Protein AF-A0A1H7J4U6-F1 (afdb_monomer_lite)

Organism: NCBI:txid1855283

Foldseek 3Di:
DDDDQDPQDFADDQVSQQVLVVQEPDPADFPTKDAAPVRFWIWTAGPVRWIKIWGDDRPHIDIFTADPVQWDADPQETWGAGDPVVGIDGRGPHHPVNVVCHPPPDPPPD

pLDDT: mean 90.63, std 14.62, range [39.09, 98.44]

Sequence (110 aa):
MLGFGRPNRLLRSPGEVIAAIAETPVAFAAIDALVSNDGRAGLAIDAAGQVLAVRLRGSRALACIVPWTALRQTVEGIVVEGDRRFGSVTLIGISALDVRRLGQPQPEEA

Secondary structure (DSSP, 8-state):
----PPP-----SHHHHHHHHHTSS----EEEEEE-TTSSEEEEEETT--EEEEEEETTEEEEEEE-GGGEEE-SSEEEEE--TTT-EEEEET--HHHHHTTTSPPP---

Structure (mmCIF, N/CA/C/O backbone):
data_AF-A0A1H7J4U6-F1
#
_entry.id   AF-A0A1H7J4U6-F1
#
loop_
_atom_site.group_PDB
_atom_site.id
_atom_site.type_symbol
_atom_site.label_atom_id
_atom_site.label_alt_id
_atom_site.label_comp_id
_atom_site.label_asym_id
_atom_site.label_entity_id
_atom_site.label_seq_id
_atom_site.pdbx_PDB_ins_code
_atom_site.Cartn_x
_atom_site.Cartn_y
_atom_site.Cartn_z
_atom_site.occupancy
_atom_site.B_iso_or_equiv
_atom_site.auth_seq_id
_atom_site.auth_comp_id
_atom_site.auth_asym_id
_atom_site.auth_atom_id
_atom_site.pdbx_PDB_model_num
ATOM 1 N N . MET A 1 1 ? 20.820 -1.368 -32.631 1.00 42.44 1 MET A N 1
ATOM 2 C CA . MET A 1 1 ? 21.319 -2.106 -31.450 1.00 42.44 1 MET A CA 1
ATOM 3 C C . MET A 1 1 ? 20.227 -2.094 -30.394 1.00 42.44 1 MET A C 1
ATOM 5 O O . MET A 1 1 ? 19.711 -1.023 -30.102 1.00 42.44 1 MET A O 1
ATOM 9 N N . LEU A 1 2 ? 19.819 -3.277 -29.927 1.00 47.31 2 LEU A N 1
ATOM 10 C CA . LEU A 1 2 ? 18.735 -3.494 -28.964 1.00 47.31 2 LEU A CA 1
ATOM 11 C C . LEU A 1 2 ? 18.991 -2.739 -27.650 1.00 47.31 2 LEU A C 1
ATOM 13 O O . LEU A 1 2 ? 20.031 -2.924 -27.023 1.00 47.31 2 LEU A O 1
ATOM 17 N N . GLY A 1 3 ? 18.024 -1.930 -27.216 1.00 44.19 3 GLY A N 1
ATOM 18 C CA . GLY A 1 3 ? 18.001 -1.403 -25.856 1.00 44.19 3 GLY A CA 1
ATOM 19 C C . GLY A 1 3 ? 17.687 -2.538 -24.889 1.00 44.19 3 GLY A C 1
ATOM 20 O O . GLY A 1 3 ? 16.580 -3.070 -24.911 1.00 44.19 3 GLY A O 1
ATOM 21 N N . PHE A 1 4 ? 18.658 -2.920 -24.061 1.00 52.81 4 PHE A N 1
ATOM 22 C CA . PHE A 1 4 ? 18.436 -3.821 -22.936 1.00 52.81 4 PHE A CA 1
ATOM 23 C C . PHE A 1 4 ? 17.310 -3.247 -22.073 1.00 52.81 4 PHE A C 1
ATOM 25 O O . PHE A 1 4 ? 17.420 -2.139 -21.542 1.00 52.81 4 PHE A O 1
ATOM 32 N N . GLY A 1 5 ? 16.194 -3.978 -22.008 1.00 51.28 5 GLY A N 1
ATOM 33 C CA . GLY A 1 5 ? 15.044 -3.618 -21.194 1.00 51.28 5 GLY A CA 1
ATOM 34 C C . GLY A 1 5 ? 15.514 -3.335 -19.775 1.00 51.28 5 GLY A C 1
ATOM 35 O O . GLY A 1 5 ? 16.191 -4.166 -19.170 1.00 51.28 5 GLY A O 1
ATOM 36 N N . ARG A 1 6 ? 15.198 -2.141 -19.263 1.00 59.88 6 ARG A N 1
ATOM 37 C CA . ARG A 1 6 ? 15.463 -1.804 -17.863 1.00 59.88 6 ARG A CA 1
ATOM 38 C C . ARG A 1 6 ? 14.891 -2.940 -17.010 1.00 59.88 6 ARG A C 1
ATOM 40 O O . ARG A 1 6 ? 13.729 -3.290 -17.246 1.00 59.88 6 ARG A O 1
ATOM 47 N N . PRO A 1 7 ? 15.659 -3.525 -16.073 1.00 60.19 7 PRO A N 1
ATOM 48 C CA . PRO A 1 7 ? 15.111 -4.535 -15.182 1.00 60.19 7 PRO A CA 1
ATOM 49 C C . PRO A 1 7 ? 13.850 -3.952 -14.554 1.00 60.19 7 PRO A C 1
ATOM 51 O O . PRO A 1 7 ? 13.849 -2.811 -14.083 1.00 60.19 7 PRO A O 1
ATOM 54 N N . ASN A 1 8 ? 12.749 -4.693 -14.662 1.00 76.69 8 ASN A N 1
ATOM 55 C CA . ASN A 1 8 ? 11.484 -4.250 -14.106 1.00 76.69 8 ASN A CA 1
ATOM 56 C C . ASN A 1 8 ? 11.711 -4.103 -12.597 1.00 76.69 8 ASN A C 1
ATOM 58 O O . ASN A 1 8 ? 12.082 -5.076 -11.939 1.00 76.69 8 ASN A O 1
ATOM 62 N N . ARG A 1 9 ? 11.601 -2.875 -12.082 1.00 91.50 9 ARG A N 1
ATOM 63 C CA . ARG A 1 9 ? 11.834 -2.587 -10.665 1.00 91.50 9 ARG A CA 1
ATOM 64 C C . ARG A 1 9 ? 10.848 -3.416 -9.844 1.00 91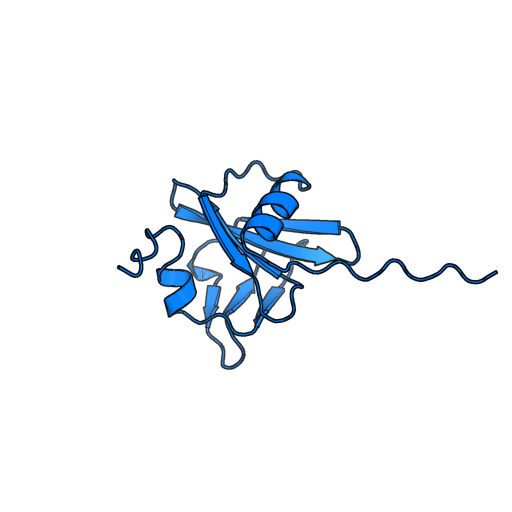.50 9 ARG A C 1
ATOM 66 O O . ARG A 1 9 ? 9.702 -3.583 -10.258 1.00 91.50 9 ARG A O 1
ATOM 73 N N . LEU A 1 10 ? 11.297 -3.919 -8.700 1.00 96.12 10 LEU A N 1
ATOM 74 C CA . LEU A 1 10 ? 10.472 -4.622 -7.722 1.00 96.12 10 LEU A CA 1
ATOM 75 C C . LEU A 1 10 ? 10.751 -4.044 -6.338 1.00 96.12 10 LEU A C 1
ATOM 77 O O . LEU A 1 10 ? 11.869 -3.612 -6.079 1.00 96.12 10 LEU A O 1
ATOM 81 N N . LEU A 1 11 ? 9.726 -4.049 -5.496 1.00 96.88 11 LEU A N 1
ATOM 82 C CA . LEU A 1 11 ? 9.776 -3.747 -4.073 1.00 96.88 11 LEU A CA 1
ATOM 83 C C . LEU A 1 11 ? 10.075 -5.052 -3.332 1.00 96.88 11 LEU A C 1
ATOM 85 O O . LEU A 1 11 ? 9.400 -6.059 -3.549 1.00 96.88 11 LEU A O 1
ATOM 89 N N . ARG A 1 12 ? 11.106 -5.058 -2.496 1.00 96.50 12 ARG A N 1
ATOM 90 C CA . ARG A 1 12 ? 11.591 -6.244 -1.774 1.00 96.50 12 ARG A CA 1
ATOM 91 C C . ARG A 1 12 ? 11.396 -6.158 -0.272 1.00 96.50 12 ARG A C 1
ATOM 93 O O . ARG A 1 12 ? 11.519 -7.170 0.406 1.00 96.50 12 ARG A O 1
ATOM 100 N N . SER A 1 13 ? 11.105 -4.971 0.248 1.00 96.88 13 SER A N 1
ATOM 101 C CA . SER A 1 13 ? 10.942 -4.747 1.679 1.00 96.88 13 SER A CA 1
ATOM 102 C C . SER A 1 13 ? 9.979 -3.593 1.967 1.00 96.88 13 SER A C 1
ATOM 104 O O . SER A 1 13 ? 9.796 -2.719 1.111 1.00 96.88 13 SER A O 1
ATOM 106 N N . PRO A 1 14 ? 9.405 -3.535 3.183 1.00 97.38 14 PRO A N 1
ATOM 107 C CA . PRO A 1 14 ? 8.679 -2.362 3.666 1.00 97.38 14 PRO A CA 1
ATOM 10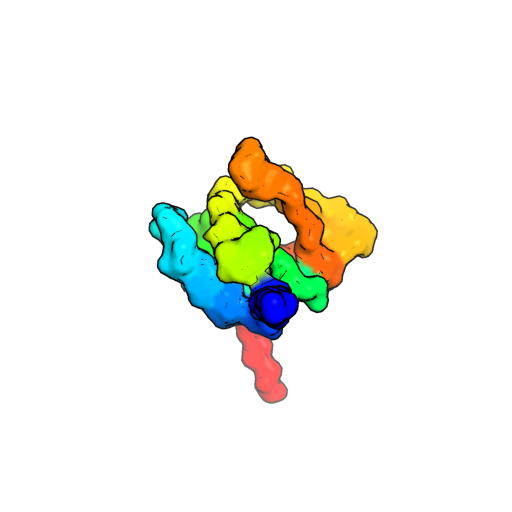8 C C . PRO A 1 14 ? 9.455 -1.052 3.471 1.00 97.38 14 PRO A C 1
ATOM 110 O O . PRO A 1 14 ? 8.900 -0.064 2.997 1.00 97.38 14 PRO A O 1
ATOM 113 N N . GLY A 1 15 ? 10.768 -1.058 3.731 1.00 97.38 15 GLY A N 1
ATOM 114 C CA . GLY A 1 15 ? 11.625 0.114 3.529 1.00 97.38 15 GLY A CA 1
ATOM 115 C C . GLY A 1 15 ? 11.669 0.593 2.074 1.00 97.38 15 GLY A C 1
ATOM 116 O O . GLY A 1 15 ? 11.660 1.795 1.820 1.00 97.38 15 GLY A O 1
ATOM 117 N N . GLU A 1 16 ? 11.641 -0.321 1.101 1.00 97.81 16 GLU A N 1
ATOM 118 C CA . GLU A 1 16 ? 11.572 0.047 -0.318 1.00 97.81 16 GLU A CA 1
ATOM 119 C C . GLU A 1 16 ? 10.209 0.623 -0.723 1.00 97.81 16 GLU A C 1
ATOM 121 O O . GLU A 1 16 ? 10.155 1.463 -1.623 1.00 97.81 16 GLU A O 1
ATOM 126 N N . VAL A 1 17 ? 9.116 0.228 -0.057 1.00 98.06 17 VAL A N 1
ATOM 127 C CA . VAL A 1 17 ? 7.803 0.877 -0.234 1.00 98.06 17 VAL A CA 1
ATOM 128 C C . VAL A 1 17 ? 7.886 2.317 0.243 1.00 98.06 17 VAL A C 1
ATOM 130 O O . VAL A 1 17 ? 7.518 3.218 -0.504 1.00 98.06 17 VAL A O 1
ATOM 133 N N . ILE A 1 18 ? 8.427 2.542 1.442 1.00 97.56 18 ILE A N 1
ATOM 134 C CA . ILE A 1 18 ? 8.592 3.882 2.018 1.00 97.56 18 ILE A CA 1
ATOM 135 C C . ILE A 1 18 ? 9.472 4.755 1.112 1.00 97.56 18 ILE A C 1
ATOM 137 O O . ILE A 1 18 ? 9.104 5.887 0.798 1.00 97.56 18 ILE A O 1
ATOM 141 N N . ALA A 1 19 ? 10.581 4.214 0.603 1.00 97.00 19 ALA A N 1
ATOM 142 C CA . ALA A 1 19 ? 11.427 4.915 -0.360 1.00 97.00 19 ALA A CA 1
ATOM 143 C C . ALA A 1 19 ? 10.676 5.249 -1.663 1.00 97.00 19 ALA A C 1
ATOM 145 O O . ALA A 1 19 ? 10.798 6.357 -2.180 1.00 97.00 19 ALA A O 1
ATOM 146 N N . ALA A 1 20 ? 9.853 4.328 -2.176 1.00 97.06 20 ALA A N 1
ATOM 147 C CA . ALA A 1 20 ? 9.055 4.563 -3.375 1.00 97.06 20 ALA A CA 1
ATOM 148 C C . ALA A 1 20 ? 7.989 5.657 -3.181 1.00 97.06 20 ALA A C 1
ATOM 150 O O . ALA A 1 20 ? 7.689 6.367 -4.138 1.00 97.06 20 ALA A O 1
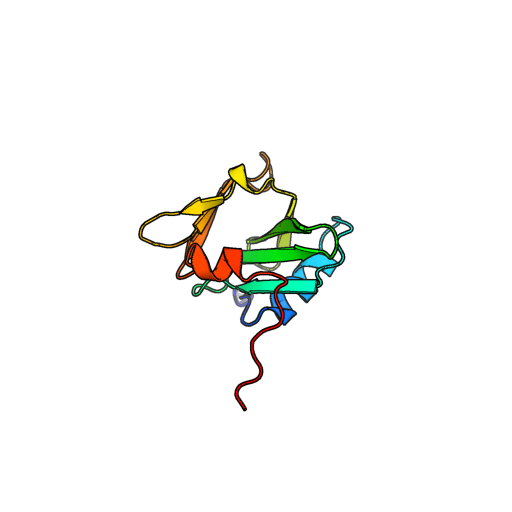ATOM 151 N N . ILE A 1 21 ? 7.442 5.830 -1.970 1.00 97.44 21 ILE A N 1
ATOM 152 C CA . ILE A 1 21 ? 6.501 6.919 -1.644 1.00 97.44 21 ILE A CA 1
ATOM 153 C C . ILE A 1 21 ? 7.169 8.282 -1.822 1.00 97.44 21 ILE A C 1
ATOM 155 O O . ILE A 1 21 ? 6.570 9.170 -2.429 1.00 97.44 21 ILE A O 1
ATOM 159 N N . ALA A 1 22 ? 8.418 8.420 -1.366 1.00 95.56 22 ALA A N 1
ATOM 160 C CA . ALA A 1 22 ? 9.192 9.659 -1.462 1.00 95.56 22 ALA A CA 1
ATOM 161 C C . ALA A 1 22 ? 9.489 10.092 -2.912 1.00 95.56 22 ALA A C 1
ATOM 163 O O . ALA A 1 22 ? 9.796 11.254 -3.164 1.00 95.56 22 ALA A O 1
ATOM 164 N N . GLU A 1 23 ? 9.374 9.179 -3.881 1.00 95.31 23 GLU A N 1
ATOM 165 C CA . GLU A 1 23 ? 9.495 9.480 -5.314 1.00 95.31 23 GLU A CA 1
ATOM 166 C C . GLU A 1 23 ? 8.180 9.976 -5.942 1.00 95.31 23 GLU A C 1
ATOM 168 O O . GLU A 1 23 ? 8.147 10.356 -7.117 1.00 95.31 23 GLU A O 1
ATOM 173 N N . THR A 1 24 ? 7.077 9.942 -5.193 1.00 95.94 24 THR A N 1
ATOM 174 C CA . THR A 1 24 ? 5.756 10.375 -5.655 1.00 95.94 24 THR A CA 1
ATOM 175 C C . THR A 1 24 ? 5.448 11.799 -5.184 1.00 95.94 24 THR A C 1
ATOM 177 O O . THR A 1 24 ? 6.006 12.260 -4.194 1.00 95.94 24 THR A O 1
ATOM 180 N N . PRO A 1 25 ? 4.524 12.519 -5.845 1.00 94.38 25 PRO A N 1
ATOM 181 C CA . PRO A 1 25 ? 4.113 13.849 -5.393 1.00 94.38 25 PRO A CA 1
ATOM 182 C C . PRO A 1 25 ? 3.224 13.828 -4.134 1.00 94.38 25 PRO A C 1
ATOM 184 O O . PRO A 1 25 ? 2.741 14.880 -3.723 1.00 94.38 25 PRO A O 1
ATOM 187 N N . VAL A 1 26 ? 2.940 12.657 -3.551 1.00 94.06 26 VAL A N 1
ATOM 188 C CA . VAL A 1 26 ? 2.072 12.541 -2.376 1.00 94.06 26 VAL A CA 1
ATOM 189 C C . VAL A 1 26 ? 2.891 12.815 -1.117 1.00 94.06 26 VAL A C 1
ATOM 191 O O . VAL A 1 26 ? 3.810 12.069 -0.794 1.00 94.06 26 VAL A O 1
ATOM 194 N N . ALA A 1 27 ? 2.542 13.873 -0.385 1.00 94.31 27 ALA A N 1
ATOM 195 C CA . ALA A 1 27 ? 3.130 14.159 0.919 1.00 94.31 27 ALA A CA 1
ATOM 196 C C . ALA A 1 27 ? 2.578 13.173 1.961 1.00 94.31 27 ALA A C 1
ATOM 198 O O . ALA A 1 27 ? 1.467 13.351 2.455 1.00 94.31 27 ALA A O 1
ATOM 199 N N . PHE A 1 28 ? 3.337 12.116 2.256 1.00 97.19 28 PHE A N 1
ATOM 200 C CA . PHE A 1 28 ? 2.932 11.053 3.173 1.00 97.19 28 PHE A CA 1
ATOM 201 C C . PHE A 1 28 ? 4.136 10.542 3.972 1.00 97.19 28 PHE A C 1
ATOM 203 O O . PHE A 1 28 ? 5.115 10.067 3.395 1.00 97.19 28 PHE A O 1
ATOM 210 N N . ALA A 1 29 ? 4.064 10.641 5.300 1.00 96.19 29 ALA A N 1
ATOM 211 C CA . ALA A 1 29 ? 5.115 10.196 6.211 1.00 96.19 29 ALA A CA 1
ATOM 212 C C . ALA A 1 29 ? 4.772 8.803 6.754 1.00 96.19 29 ALA A C 1
ATOM 214 O O . ALA A 1 29 ? 4.146 8.666 7.804 1.00 96.19 29 ALA A O 1
ATOM 215 N N . ALA A 1 30 ? 5.154 7.774 5.999 1.00 96.94 30 ALA A N 1
ATOM 216 C CA . ALA A 1 30 ? 4.899 6.393 6.381 1.00 96.94 30 ALA A CA 1
ATOM 217 C C . ALA A 1 30 ? 5.692 6.002 7.638 1.00 96.94 30 ALA A C 1
ATOM 219 O O . ALA A 1 30 ? 6.893 6.260 7.720 1.00 96.94 30 ALA A O 1
ATOM 220 N N . ILE A 1 31 ? 5.019 5.343 8.579 1.00 96.12 31 ILE A N 1
ATOM 221 C CA . ILE A 1 31 ? 5.634 4.762 9.782 1.00 96.12 31 ILE A CA 1
ATOM 222 C C . ILE A 1 31 ? 5.812 3.246 9.667 1.00 96.12 31 ILE A C 1
ATOM 224 O O . ILE A 1 31 ? 6.654 2.679 10.352 1.00 96.12 31 ILE A O 1
ATOM 228 N N . ASP A 1 32 ? 5.032 2.601 8.800 1.00 96.81 32 ASP A N 1
ATOM 229 C CA . ASP A 1 32 ? 5.080 1.163 8.556 1.00 96.81 32 ASP A CA 1
ATOM 230 C C . ASP A 1 32 ? 4.545 0.848 7.150 1.00 96.81 32 ASP A C 1
ATOM 232 O O . ASP A 1 32 ? 3.811 1.651 6.555 1.00 96.81 32 ASP A O 1
ATOM 236 N N . ALA A 1 33 ? 4.930 -0.305 6.600 1.00 97.94 33 ALA A N 1
ATOM 237 C CA . ALA A 1 33 ? 4.536 -0.731 5.268 1.00 97.94 33 ALA A CA 1
ATOM 238 C C . ALA A 1 33 ? 4.520 -2.257 5.076 1.00 97.94 33 ALA A C 1
ATOM 240 O O . ALA A 1 33 ? 5.229 -3.015 5.728 1.00 97.94 33 ALA A O 1
ATOM 241 N N . LEU A 1 34 ? 3.752 -2.697 4.082 1.00 98.06 34 LEU A N 1
ATOM 242 C CA . LEU A 1 34 ? 3.690 -4.066 3.576 1.00 98.06 34 LEU A CA 1
ATOM 243 C C . LEU A 1 34 ? 4.080 -4.085 2.101 1.00 98.06 34 LEU A C 1
ATOM 245 O O . LEU A 1 34 ? 3.726 -3.182 1.340 1.00 98.06 34 LEU A O 1
ATOM 249 N N . VAL A 1 35 ? 4.752 -5.154 1.685 1.00 98.12 35 VAL A N 1
ATOM 250 C CA . VAL A 1 35 ? 5.096 -5.442 0.288 1.00 98.12 35 VAL A CA 1
ATOM 251 C C . VAL A 1 35 ? 4.304 -6.645 -0.179 1.00 98.12 35 VAL A C 1
ATOM 253 O O . VAL A 1 35 ? 4.301 -7.676 0.480 1.00 98.12 35 VAL A O 1
ATOM 256 N N . SER A 1 36 ? 3.671 -6.538 -1.344 1.00 97.94 36 SER A N 1
ATOM 257 C CA . SER A 1 36 ? 3.102 -7.707 -2.004 1.00 97.94 36 SER A CA 1
ATOM 258 C C . SER A 1 36 ? 4.190 -8.720 -2.362 1.00 97.94 36 SER A C 1
ATOM 260 O O . SER A 1 36 ? 5.264 -8.332 -2.816 1.00 97.94 36 SER A O 1
ATOM 262 N N . ASN A 1 37 ? 3.889 -10.016 -2.267 1.00 97.75 37 ASN A N 1
ATOM 263 C CA . ASN A 1 37 ? 4.838 -11.086 -2.594 1.00 97.75 37 ASN A CA 1
ATOM 264 C C . ASN A 1 37 ? 5.400 -11.012 -4.024 1.00 97.75 37 ASN A C 1
ATOM 266 O O . ASN A 1 37 ? 6.508 -11.485 -4.274 1.00 97.75 37 ASN A O 1
ATOM 270 N N . ASP A 1 38 ? 4.664 -10.424 -4.972 1.00 95.94 38 ASP A N 1
ATOM 271 C CA . ASP A 1 38 ? 5.145 -10.244 -6.346 1.00 95.94 38 ASP A CA 1
ATOM 272 C C . ASP A 1 38 ? 6.075 -9.024 -6.517 1.00 95.94 38 ASP A C 1
ATOM 274 O O . ASP A 1 38 ? 6.650 -8.825 -7.590 1.00 95.94 38 ASP A O 1
ATOM 278 N N . GLY A 1 39 ? 6.228 -8.214 -5.465 1.00 97.12 39 GLY A N 1
ATOM 279 C CA . GLY A 1 39 ? 7.045 -7.008 -5.406 1.00 97.12 39 GLY A CA 1
ATOM 280 C C . GLY A 1 39 ? 6.531 -5.841 -6.250 1.00 97.12 39 GLY A C 1
ATOM 281 O O . GLY A 1 39 ? 7.261 -4.875 -6.465 1.00 97.12 39 GLY A O 1
ATOM 282 N N . ARG A 1 40 ? 5.308 -5.895 -6.788 1.00 96.81 40 ARG A N 1
ATOM 283 C CA . ARG A 1 40 ? 4.794 -4.856 -7.702 1.00 96.81 40 ARG A CA 1
ATOM 284 C C . ARG A 1 40 ? 3.990 -3.775 -7.003 1.00 96.81 40 ARG A C 1
ATOM 286 O O . ARG A 1 40 ? 3.718 -2.739 -7.613 1.00 96.81 40 ARG A O 1
ATOM 293 N N . ALA A 1 41 ? 3.609 -4.001 -5.754 1.00 97.81 41 ALA A N 1
ATOM 294 C CA . ALA A 1 41 ? 2.805 -3.080 -4.975 1.00 97.81 41 ALA A CA 1
ATOM 295 C C . ALA A 1 41 ? 3.080 -3.206 -3.478 1.00 97.81 41 ALA A C 1
ATOM 297 O O . ALA A 1 41 ? 3.671 -4.181 -3.014 1.00 97.81 41 ALA A O 1
ATOM 298 N N . GLY A 1 42 ? 2.636 -2.199 -2.738 1.00 98.06 42 GLY A N 1
ATOM 299 C CA . GLY A 1 42 ? 2.706 -2.156 -1.291 1.00 98.06 42 GLY A CA 1
ATOM 300 C C . GLY A 1 42 ? 1.602 -1.296 -0.695 1.00 98.06 42 GLY A C 1
ATOM 301 O O . GLY A 1 42 ? 0.884 -0.584 -1.404 1.00 98.06 42 GLY A O 1
ATOM 302 N N . LEU A 1 43 ? 1.482 -1.377 0.621 1.00 98.25 43 LEU A N 1
ATOM 303 C CA . LEU A 1 43 ? 0.585 -0.568 1.433 1.00 98.25 43 LEU A CA 1
ATOM 304 C C . LEU A 1 43 ? 1.414 0.086 2.531 1.00 98.25 43 LEU A C 1
ATOM 306 O O . LEU A 1 43 ? 2.279 -0.575 3.088 1.00 98.25 43 LEU A O 1
ATOM 310 N N . ALA A 1 44 ? 1.156 1.341 2.855 1.00 98.31 44 ALA A N 1
ATOM 311 C CA . ALA A 1 44 ? 1.792 2.027 3.968 1.00 98.31 44 ALA A CA 1
ATOM 312 C C . ALA A 1 44 ? 0.746 2.710 4.841 1.00 98.31 44 ALA A C 1
ATOM 314 O O . ALA A 1 44 ? -0.346 3.036 4.369 1.00 98.31 44 ALA A O 1
ATOM 315 N N . ILE A 1 45 ? 1.101 2.935 6.101 1.00 98.06 45 ILE A N 1
ATOM 316 C CA . ILE A 1 45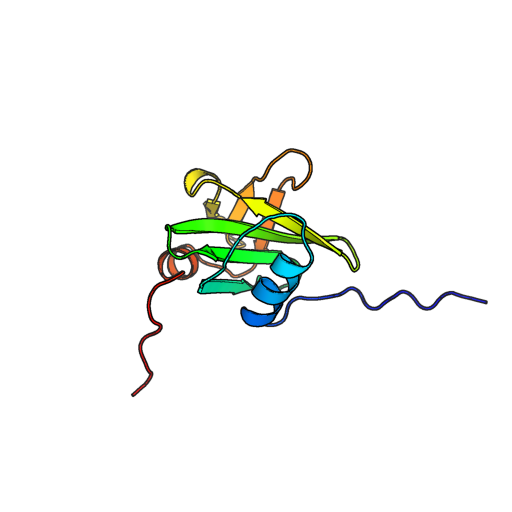 ? 0.303 3.705 7.053 1.00 98.06 45 ILE A CA 1
ATOM 317 C C . ILE A 1 45 ? 1.141 4.849 7.615 1.00 98.06 45 ILE A C 1
ATOM 319 O O . ILE A 1 45 ? 2.357 4.711 7.768 1.00 98.06 45 ILE A O 1
ATOM 323 N N . ASP A 1 46 ? 0.507 5.973 7.919 1.00 97.06 46 ASP A N 1
ATOM 324 C CA . ASP A 1 46 ? 1.126 7.061 8.672 1.00 97.06 46 ASP A CA 1
ATOM 325 C C . ASP A 1 46 ? 0.704 7.039 10.151 1.00 97.06 46 ASP A C 1
ATOM 327 O O . ASP A 1 46 ? -0.118 6.230 10.587 1.00 97.06 46 ASP A O 1
ATOM 331 N N . ALA A 1 47 ? 1.263 7.954 10.944 1.00 95.38 47 ALA A N 1
ATOM 332 C CA . ALA A 1 47 ? 0.930 8.088 12.362 1.00 95.38 47 ALA A CA 1
ATOM 333 C C . ALA A 1 47 ? -0.527 8.522 12.626 1.00 95.38 47 ALA A C 1
ATOM 335 O O . ALA A 1 47 ? -1.014 8.371 13.745 1.00 95.38 47 ALA A O 1
ATOM 336 N N . ALA A 1 48 ? -1.224 9.060 11.620 1.00 94.50 48 ALA A N 1
ATOM 337 C CA . ALA A 1 48 ? -2.634 9.429 11.708 1.00 94.50 48 ALA A CA 1
ATOM 338 C C . ALA A 1 48 ? -3.572 8.265 11.332 1.00 94.50 48 ALA A C 1
ATOM 340 O O . ALA A 1 48 ? -4.794 8.410 11.405 1.00 94.50 48 ALA A O 1
ATOM 341 N N . GLY A 1 49 ? -3.026 7.109 10.941 1.00 94.94 49 GLY A N 1
ATOM 342 C CA . GLY A 1 49 ? -3.794 5.945 10.514 1.00 94.94 49 GLY A CA 1
ATOM 343 C C . GLY A 1 49 ? -4.328 6.044 9.082 1.00 94.94 49 GLY A C 1
ATOM 344 O O . GLY A 1 49 ? -5.207 5.259 8.702 1.00 94.94 49 GLY A O 1
ATOM 345 N N . GLN A 1 50 ? -3.841 6.999 8.283 1.00 97.25 50 GLN A N 1
ATOM 346 C CA . GLN A 1 50 ? -4.168 7.075 6.863 1.00 97.25 50 GLN A CA 1
ATOM 347 C C . GLN A 1 50 ? -3.419 5.985 6.104 1.00 97.25 50 GLN A C 1
ATOM 349 O O . GLN A 1 50 ? -2.271 5.679 6.411 1.00 97.25 50 GLN A O 1
ATOM 354 N N . VAL A 1 51 ? -4.067 5.417 5.089 1.00 97.69 51 VAL A N 1
ATOM 355 C CA . VAL A 1 51 ? -3.500 4.340 4.278 1.00 97.69 51 VAL A CA 1
ATOM 356 C C . VAL A 1 51 ? -3.099 4.875 2.913 1.00 97.69 51 VAL A C 1
ATOM 358 O O . VAL A 1 51 ? -3.897 5.509 2.219 1.00 97.69 51 VAL A O 1
ATOM 361 N N . LEU A 1 52 ? -1.874 4.564 2.503 1.00 98.44 52 LEU A N 1
ATOM 362 C CA . LEU A 1 52 ? -1.360 4.856 1.177 1.00 98.44 52 LEU A CA 1
ATOM 363 C C . LEU A 1 52 ? -1.062 3.559 0.429 1.00 98.44 52 LEU A C 1
ATOM 365 O O . LEU A 1 52 ? -0.263 2.734 0.864 1.00 98.44 52 LEU A O 1
ATOM 369 N N . ALA A 1 53 ? -1.677 3.398 -0.734 1.00 98.38 53 ALA A N 1
ATOM 370 C CA . ALA A 1 53 ? -1.364 2.321 -1.655 1.00 98.38 53 ALA A CA 1
ATOM 371 C C . ALA A 1 53 ? -0.266 2.759 -2.618 1.00 98.38 53 ALA A C 1
ATOM 373 O O . ALA A 1 53 ? -0.316 3.866 -3.154 1.00 98.38 53 ALA A O 1
ATOM 374 N N . VAL A 1 54 ? 0.695 1.877 -2.880 1.00 98.12 54 VAL A N 1
ATOM 375 C CA . VAL A 1 54 ? 1.805 2.108 -3.810 1.00 98.12 54 VAL A CA 1
ATOM 376 C C . VAL A 1 54 ? 1.828 0.993 -4.842 1.00 98.12 54 VAL A C 1
ATOM 378 O O . VAL A 1 54 ? 1.646 -0.174 -4.509 1.00 98.12 54 VAL A O 1
ATOM 381 N N . ARG A 1 55 ? 2.083 1.325 -6.109 1.00 97.50 55 ARG A N 1
ATOM 382 C CA . ARG A 1 55 ? 2.365 0.327 -7.148 1.00 97.50 55 ARG A CA 1
ATOM 383 C C . ARG A 1 55 ? 3.447 0.790 -8.105 1.00 97.50 55 ARG A C 1
ATOM 385 O O . ARG A 1 55 ? 3.573 1.982 -8.386 1.00 97.50 55 ARG A O 1
ATOM 392 N N . LEU A 1 56 ? 4.153 -0.165 -8.690 1.00 96.31 56 LEU A N 1
ATOM 393 C CA . LEU A 1 56 ? 5.109 0.088 -9.754 1.00 96.31 56 LEU A CA 1
ATOM 394 C C . LEU A 1 56 ? 4.432 0.050 -11.131 1.00 96.31 56 LEU A C 1
ATOM 396 O O . LEU A 1 56 ? 3.627 -0.824 -11.455 1.00 96.31 56 LEU A O 1
ATOM 400 N N . ARG A 1 57 ? 4.788 1.020 -11.973 1.00 91.69 57 ARG A N 1
ATOM 401 C CA . ARG A 1 57 ? 4.476 1.089 -13.406 1.00 91.69 57 ARG A CA 1
ATOM 402 C C . ARG A 1 57 ? 5.801 1.183 -14.159 1.00 91.69 57 ARG A C 1
ATOM 404 O O . ARG A 1 57 ? 6.320 2.273 -14.404 1.00 91.69 57 ARG A O 1
ATOM 411 N N . GLY A 1 58 ? 6.369 0.025 -14.492 1.00 89.81 58 GLY A N 1
ATOM 412 C CA . GLY A 1 58 ? 7.736 -0.061 -15.004 1.00 89.81 58 GLY A CA 1
ATOM 413 C C . GLY A 1 58 ? 8.731 0.366 -13.925 1.00 89.81 58 GLY A C 1
ATOM 414 O O . GLY A 1 58 ? 8.768 -0.219 -12.849 1.00 89.81 58 GLY A O 1
ATOM 415 N N . SER A 1 59 ? 9.509 1.418 -14.182 1.00 89.25 59 SER A N 1
ATOM 416 C CA . SER A 1 59 ? 10.483 1.942 -13.214 1.00 89.25 59 SER A CA 1
ATOM 417 C C . SER A 1 59 ? 9.918 2.983 -12.238 1.00 89.25 59 SER A C 1
ATOM 419 O O . SER A 1 59 ? 10.632 3.391 -11.326 1.00 89.25 59 SER A O 1
ATOM 421 N N . ARG A 1 60 ? 8.680 3.457 -12.444 1.00 93.31 60 ARG A N 1
ATOM 422 C CA . ARG A 1 60 ? 8.071 4.546 -11.660 1.00 93.31 60 ARG A CA 1
ATOM 423 C C . ARG A 1 60 ? 7.116 4.008 -10.601 1.00 93.31 60 ARG A C 1
ATOM 425 O O . ARG A 1 60 ? 6.395 3.049 -10.871 1.00 93.31 60 ARG A O 1
ATOM 432 N N . ALA A 1 61 ? 7.051 4.681 -9.459 1.00 96.00 61 ALA A N 1
ATOM 433 C CA . ALA A 1 61 ? 6.018 4.466 -8.456 1.00 96.00 61 ALA A CA 1
ATOM 434 C C . ALA A 1 61 ? 4.796 5.363 -8.718 1.00 96.00 61 ALA A C 1
ATOM 436 O O . ALA A 1 61 ? 4.917 6.504 -9.164 1.00 96.00 61 ALA A O 1
ATOM 437 N N . LEU A 1 62 ? 3.609 4.831 -8.446 1.00 97.12 62 LEU A N 1
ATOM 438 C CA . LEU A 1 62 ? 2.373 5.589 -8.281 1.00 97.12 62 LEU A CA 1
ATOM 439 C C . LEU A 1 62 ? 1.873 5.359 -6.861 1.00 97.12 62 LEU A C 1
ATOM 441 O O . LEU A 1 62 ? 1.954 4.230 -6.378 1.00 97.12 62 LEU A O 1
ATOM 445 N N . ALA A 1 63 ? 1.316 6.396 -6.242 1.00 97.69 63 ALA A N 1
ATOM 446 C CA . ALA A 1 63 ? 0.742 6.324 -4.907 1.00 97.69 63 ALA A CA 1
ATOM 447 C C . ALA A 1 63 ? -0.668 6.924 -4.873 1.00 97.69 63 ALA A C 1
ATOM 449 O O . ALA A 1 63 ? -0.972 7.837 -5.644 1.00 97.69 63 ALA A O 1
ATOM 450 N N . CYS A 1 64 ? -1.525 6.400 -4.000 1.00 97.75 64 CYS A N 1
AT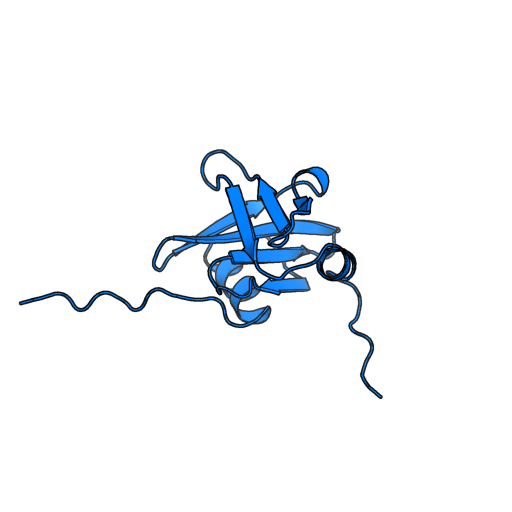OM 451 C CA . CYS A 1 64 ? -2.890 6.879 -3.801 1.00 97.75 64 CYS A CA 1
ATOM 452 C C . CYS A 1 64 ? -3.306 6.685 -2.343 1.00 97.75 64 CYS A C 1
ATOM 454 O O . CYS A 1 64 ? -3.186 5.579 -1.814 1.00 97.75 64 CYS A O 1
ATOM 456 N N . ILE A 1 65 ? -3.780 7.755 -1.697 1.00 97.81 65 ILE A N 1
ATOM 457 C CA . ILE A 1 65 ? -4.384 7.658 -0.364 1.00 97.81 65 ILE A CA 1
ATOM 458 C C . ILE A 1 65 ? -5.754 7.019 -0.541 1.00 97.81 65 ILE A C 1
ATOM 460 O O . ILE A 1 65 ? -6.555 7.479 -1.356 1.00 97.81 65 ILE A O 1
ATOM 464 N N . VAL A 1 66 ? -6.016 5.964 0.220 1.00 97.19 66 VAL A N 1
ATOM 465 C CA . VAL A 1 66 ? -7.254 5.195 0.130 1.00 97.19 66 VAL A CA 1
ATOM 466 C C . VAL A 1 66 ? -7.907 5.079 1.503 1.00 97.19 66 VAL A C 1
ATOM 468 O O . VAL A 1 66 ? -7.210 4.987 2.516 1.00 97.19 66 VAL A O 1
ATOM 471 N N . PRO A 1 67 ? -9.248 5.085 1.581 1.00 96.62 67 PRO A N 1
ATOM 472 C CA . PRO A 1 67 ? -9.922 4.757 2.825 1.00 96.62 67 PRO A CA 1
ATOM 473 C C . PRO A 1 67 ? -9.749 3.266 3.129 1.00 96.62 67 PRO A C 1
ATOM 475 O O . PRO A 1 67 ? -9.633 2.440 2.225 1.00 96.62 67 PRO A O 1
ATOM 478 N N . TRP A 1 68 ? -9.836 2.897 4.405 1.00 95.25 68 TRP A N 1
ATOM 479 C CA . TRP A 1 68 ? -9.806 1.494 4.830 1.00 95.25 68 TRP A CA 1
ATOM 480 C C . TRP A 1 68 ? -10.866 0.627 4.137 1.00 95.25 68 TRP A C 1
ATOM 482 O O . TRP A 1 68 ? -10.630 -0.540 3.852 1.00 95.25 68 TRP A O 1
ATOM 492 N N . THR A 1 69 ? -12.020 1.207 3.806 1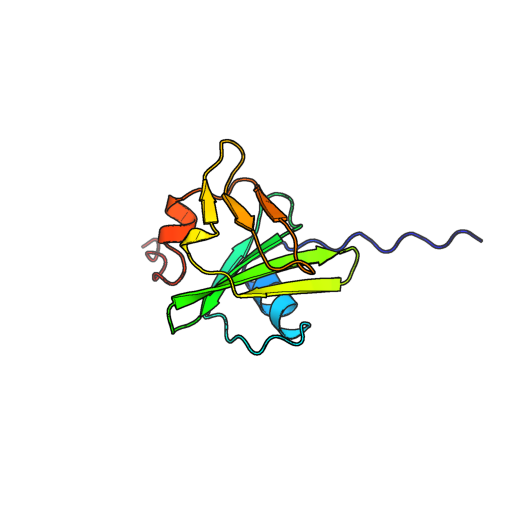.00 95.06 69 THR A N 1
ATOM 493 C CA . THR A 1 69 ? -13.109 0.532 3.085 1.00 95.06 69 THR A CA 1
ATOM 494 C C . THR A 1 69 ? -12.777 0.193 1.629 1.00 95.06 69 THR A C 1
ATOM 496 O O . THR A 1 69 ? -13.488 -0.609 1.029 1.00 95.06 69 THR A O 1
ATOM 499 N N . ALA A 1 70 ? -11.707 0.759 1.061 1.00 96.75 70 ALA A N 1
ATOM 500 C CA . ALA A 1 70 ? -11.210 0.411 -0.270 1.00 96.75 70 ALA A CA 1
ATOM 501 C C . ALA A 1 70 ? -10.271 -0.813 -0.269 1.00 96.75 70 ALA A C 1
ATOM 503 O O . ALA A 1 70 ? -9.826 -1.243 -1.334 1.00 96.75 70 ALA A O 1
ATOM 504 N N . LEU A 1 71 ? -9.965 -1.370 0.911 1.00 97.19 71 LEU A N 1
ATOM 505 C CA . LEU A 1 71 ? -9.230 -2.621 1.077 1.00 97.19 71 LEU A CA 1
ATOM 506 C C . LEU A 1 71 ? -10.224 -3.779 1.136 1.00 97.19 71 LEU A C 1
ATOM 508 O O . LEU A 1 71 ? -11.047 -3.864 2.048 1.00 97.19 71 LEU A O 1
ATOM 512 N N . ARG A 1 72 ? -10.125 -4.707 0.188 1.00 97.31 72 ARG A N 1
ATOM 513 C CA . ARG A 1 72 ? -11.000 -5.879 0.128 1.00 97.31 72 ARG A CA 1
ATOM 514 C C . ARG A 1 72 ? -10.187 -7.160 0.140 1.00 97.31 72 ARG A C 1
ATOM 516 O O . ARG A 1 72 ? -9.335 -7.374 -0.718 1.00 97.31 72 ARG A O 1
ATOM 523 N N . GLN A 1 73 ? -10.491 -8.037 1.090 1.00 96.62 73 GLN A N 1
ATOM 524 C CA . GLN A 1 73 ? -9.890 -9.362 1.136 1.00 96.62 73 GLN A CA 1
ATOM 525 C C . GLN A 1 73 ? -10.406 -10.234 -0.012 1.00 96.62 73 GLN A C 1
ATOM 527 O O . GLN A 1 73 ? -11.599 -10.265 -0.314 1.00 96.62 73 GLN A O 1
ATOM 532 N N . THR A 1 74 ? -9.484 -10.965 -0.622 1.00 96.19 74 THR A N 1
ATOM 533 C CA . THR A 1 74 ? -9.728 -11.994 -1.631 1.00 96.19 74 THR A CA 1
ATOM 534 C C . THR A 1 74 ? -8.918 -13.244 -1.290 1.00 96.19 74 THR A C 1
ATOM 536 O O . THR A 1 74 ? -8.143 -13.244 -0.334 1.00 96.19 74 THR A O 1
ATOM 539 N N . VAL A 1 75 ? -9.086 -14.309 -2.076 1.00 95.12 75 VAL A N 1
ATOM 540 C CA . VAL A 1 75 ? -8.305 -15.547 -1.917 1.00 95.12 75 VAL A CA 1
ATOM 541 C C . VAL A 1 75 ? -6.812 -15.313 -2.180 1.00 95.12 75 VAL A C 1
ATOM 543 O O . VAL A 1 75 ? -5.979 -15.901 -1.501 1.00 95.12 75 VAL A O 1
ATOM 546 N N . GLU A 1 76 ? -6.463 -14.441 -3.129 1.00 95.50 76 GLU A N 1
ATOM 547 C CA . GLU A 1 76 ? -5.063 -14.181 -3.503 1.00 95.50 76 GLU A CA 1
ATOM 548 C C . GLU A 1 76 ? -4.360 -13.169 -2.583 1.00 95.50 76 GLU A C 1
ATOM 550 O O . GLU A 1 76 ? -3.130 -13.122 -2.535 1.00 95.50 76 GLU A O 1
ATOM 555 N N . GLY A 1 77 ? -5.127 -12.352 -1.857 1.00 97.50 77 GLY A N 1
ATOM 556 C CA . GLY A 1 77 ? -4.612 -11.325 -0.955 1.00 97.50 77 GLY A CA 1
ATOM 557 C C . GLY A 1 77 ? -5.562 -10.138 -0.817 1.00 97.50 77 GLY A C 1
ATOM 558 O O . GLY A 1 77 ? -6.785 -10.302 -0.863 1.00 97.50 77 GLY A O 1
ATOM 559 N N . ILE A 1 78 ? -5.022 -8.926 -0.677 1.00 98.31 78 ILE A N 1
ATOM 560 C CA . ILE A 1 78 ? -5.821 -7.701 -0.519 1.00 98.31 78 ILE A CA 1
ATOM 561 C C . ILE A 1 78 ? -5.907 -6.934 -1.834 1.00 98.31 78 ILE A C 1
ATOM 563 O O . ILE A 1 78 ? -4.900 -6.469 -2.358 1.00 98.31 78 ILE A O 1
ATOM 567 N N . VAL A 1 79 ? -7.117 -6.742 -2.347 1.00 98.19 79 VAL A N 1
ATOM 568 C CA . VAL A 1 79 ? -7.369 -5.817 -3.453 1.00 98.19 79 VAL A CA 1
ATOM 569 C C . VAL A 1 79 ? -7.526 -4.410 -2.897 1.00 98.19 79 VAL A C 1
ATOM 571 O O . VAL A 1 79 ? -8.292 -4.190 -1.960 1.00 98.19 79 VAL A O 1
ATOM 574 N N . VAL A 1 80 ? -6.818 -3.465 -3.507 1.00 98.00 80 VAL A N 1
ATOM 575 C CA . VAL A 1 80 ? -6.935 -2.034 -3.239 1.00 98.00 80 VAL A CA 1
ATOM 576 C C . VAL A 1 80 ? -7.564 -1.353 -4.444 1.00 98.00 80 VAL A C 1
ATOM 578 O O . VAL A 1 80 ? -7.117 -1.546 -5.579 1.00 98.00 80 VAL A O 1
ATOM 581 N N . GLU A 1 81 ? -8.577 -0.529 -4.205 1.00 96.69 81 GLU A N 1
ATOM 582 C CA . GLU A 1 81 ? -9.183 0.339 -5.215 1.00 96.69 81 GLU A CA 1
ATOM 583 C C . GLU A 1 81 ? -8.802 1.798 -4.939 1.00 96.69 81 GLU A C 1
ATOM 585 O O . GLU A 1 81 ? -9.236 2.394 -3.958 1.00 96.69 81 GLU A O 1
ATOM 590 N N . GLY A 1 82 ? -7.950 2.368 -5.792 1.00 95.44 82 GLY A N 1
ATOM 591 C CA . GLY A 1 82 ? -7.579 3.779 -5.727 1.00 95.44 82 GLY A CA 1
ATOM 592 C C . GLY A 1 82 ? -8.399 4.651 -6.675 1.00 95.44 82 GLY A C 1
ATOM 593 O O . GLY A 1 82 ? -9.407 4.236 -7.250 1.00 95.44 82 GLY A O 1
ATOM 594 N N . ASP A 1 83 ? -7.924 5.878 -6.881 1.00 93.62 83 ASP A N 1
ATOM 595 C CA . ASP A 1 83 ? -8.503 6.801 -7.856 1.00 93.62 83 ASP A CA 1
ATOM 596 C C . ASP A 1 83 ? -8.351 6.306 -9.311 1.00 93.62 83 ASP A C 1
ATOM 598 O O . ASP A 1 83 ? -7.715 5.294 -9.604 1.00 93.62 83 ASP A O 1
ATOM 602 N N . ARG A 1 84 ? -8.885 7.057 -10.280 1.00 92.56 84 ARG A N 1
ATOM 603 C CA . ARG A 1 84 ? -8.804 6.702 -11.709 1.00 92.56 84 ARG A CA 1
ATOM 604 C C . ARG A 1 84 ? -7.365 6.522 -12.231 1.00 92.56 84 ARG A C 1
ATOM 606 O O . ARG A 1 84 ? -7.155 5.751 -13.166 1.00 92.56 84 ARG A O 1
ATOM 613 N N . ARG A 1 85 ? -6.378 7.251 -11.698 1.00 91.00 85 ARG A N 1
ATOM 614 C CA . ARG A 1 85 ? -4.973 7.194 -12.149 1.00 91.00 85 ARG A CA 1
ATOM 615 C C . ARG A 1 85 ? -4.252 5.990 -11.540 1.00 91.00 85 ARG A C 1
ATOM 617 O O . ARG A 1 85 ? -3.451 5.330 -12.213 1.00 91.00 85 ARG A O 1
ATOM 624 N N . PHE A 1 86 ? -4.554 5.678 -10.285 1.00 94.56 86 PHE A N 1
ATOM 625 C CA . PHE A 1 86 ? -4.028 4.517 -9.582 1.00 94.56 86 PHE A CA 1
ATOM 626 C C . PHE A 1 86 ? -4.721 3.220 -10.021 1.00 94.56 86 PHE A C 1
ATOM 628 O O . PHE A 1 86 ? -4.059 2.214 -10.258 1.00 94.56 86 PHE A O 1
ATOM 635 N N . GLY A 1 87 ? -6.027 3.241 -10.259 1.00 95.38 87 GLY A N 1
ATOM 636 C CA . GLY A 1 87 ? -6.824 2.066 -10.600 1.00 95.38 87 GLY A CA 1
ATOM 637 C C . GLY A 1 87 ? -6.870 1.053 -9.454 1.00 95.38 87 GLY A C 1
ATOM 638 O O . GLY A 1 87 ? -6.794 1.423 -8.288 1.00 95.38 87 GLY A O 1
ATOM 639 N N . SER A 1 88 ? -6.977 -0.232 -9.790 1.00 95.88 88 SER A N 1
ATOM 640 C CA . SER A 1 88 ? -6.948 -1.315 -8.804 1.00 95.88 88 SER A CA 1
ATOM 641 C C . SER A 1 88 ? -5.624 -2.083 -8.844 1.00 95.88 88 SER A C 1
ATOM 643 O O . SER A 1 88 ? -4.980 -2.172 -9.899 1.00 95.88 88 SER A O 1
ATOM 645 N N . VAL A 1 89 ? -5.202 -2.606 -7.692 1.00 96.88 89 VAL A N 1
ATOM 646 C CA . VAL A 1 89 ? -4.042 -3.493 -7.558 1.00 96.88 89 VAL A CA 1
ATOM 647 C C . VAL A 1 89 ? -4.296 -4.547 -6.483 1.00 96.88 89 VAL A C 1
ATOM 649 O O . VAL A 1 89 ? -4.918 -4.253 -5.465 1.00 96.88 89 VAL A O 1
ATOM 652 N N . THR A 1 90 ? -3.803 -5.764 -6.704 1.00 98.00 90 THR A N 1
ATOM 653 C CA . THR A 1 90 ? -3.844 -6.844 -5.714 1.00 98.00 90 THR A CA 1
ATOM 654 C C . THR A 1 90 ? -2.499 -6.938 -5.006 1.00 98.00 90 THR A C 1
ATOM 656 O O . THR A 1 90 ? -1.466 -7.104 -5.649 1.00 98.00 90 THR A O 1
ATOM 659 N N . LEU A 1 91 ? -2.514 -6.858 -3.680 1.00 98.12 91 LEU A N 1
ATOM 660 C CA . LEU A 1 91 ? -1.399 -7.192 -2.805 1.00 98.12 91 LEU A CA 1
ATOM 661 C C . LEU A 1 91 ? -1.417 -8.703 -2.550 1.00 98.12 91 LEU A C 1
ATOM 663 O O . LEU A 1 91 ? -2.016 -9.181 -1.587 1.00 98.12 91 LEU A O 1
ATOM 667 N N . ILE A 1 92 ? -0.785 -9.449 -3.455 1.00 98.06 92 ILE A N 1
ATOM 668 C CA . ILE A 1 92 ? -0.647 -10.907 -3.396 1.00 98.06 92 ILE A CA 1
ATOM 669 C C . ILE A 1 92 ? 0.040 -11.333 -2.100 1.00 98.06 92 ILE A C 1
ATOM 671 O O . ILE A 1 92 ? 1.088 -10.783 -1.750 1.00 98.06 92 ILE A O 1
ATOM 675 N N . GLY A 1 93 ? -0.541 -12.331 -1.432 1.00 97.19 93 GLY A N 1
ATOM 676 C CA . GLY A 1 93 ? 0.001 -12.950 -0.221 1.00 97.19 93 GLY A CA 1
ATOM 677 C C . GLY A 1 93 ? -0.184 -12.142 1.061 1.00 97.19 93 GLY A C 1
ATOM 678 O O . GLY A 1 93 ? 0.211 -12.614 2.120 1.00 97.19 93 GLY A O 1
ATOM 679 N N . ILE A 1 94 ? -0.803 -10.963 0.983 1.00 97.56 94 ILE A N 1
ATOM 680 C CA . ILE A 1 94 ? -1.132 -10.152 2.154 1.00 97.56 94 ILE A CA 1
ATOM 681 C C . ILE A 1 94 ? -2.506 -10.559 2.677 1.00 97.56 94 ILE A C 1
ATOM 683 O O . ILE A 1 94 ? -3.486 -10.584 1.929 1.00 97.56 94 ILE A O 1
ATOM 687 N N . SER A 1 95 ? -2.589 -10.866 3.968 1.00 95.94 95 SER A N 1
ATOM 688 C CA . SER A 1 95 ? -3.834 -11.216 4.645 1.00 95.94 95 SER A CA 1
ATOM 689 C C . SER A 1 95 ? -4.479 -10.004 5.319 1.00 95.94 95 SER A C 1
ATOM 691 O O . SER A 1 95 ? -3.848 -8.977 5.567 1.00 95.94 95 SER A O 1
ATOM 693 N N . ALA A 1 96 ? -5.752 -10.137 5.699 1.00 94.00 96 ALA A N 1
ATOM 694 C CA . ALA A 1 96 ? -6.420 -9.117 6.505 1.00 94.00 96 ALA A CA 1
ATOM 695 C C . ALA A 1 96 ? -5.775 -8.936 7.893 1.00 94.00 96 ALA A C 1
ATOM 697 O O . ALA A 1 96 ? -5.896 -7.863 8.479 1.00 94.00 96 ALA A O 1
ATOM 698 N N . LEU A 1 97 ? -5.097 -9.961 8.427 1.00 94.69 97 LEU A N 1
ATOM 699 C CA . LEU A 1 97 ? -4.383 -9.855 9.700 1.00 94.69 97 LEU A CA 1
ATOM 700 C C . LEU A 1 97 ? -3.124 -8.994 9.562 1.00 94.69 97 LEU A C 1
ATOM 702 O O . LEU A 1 97 ? -2.884 -8.160 10.430 1.00 94.69 97 LEU A O 1
ATOM 706 N N . ASP A 1 98 ? -2.375 -9.143 8.468 1.00 95.12 98 ASP A N 1
ATOM 707 C CA . ASP A 1 98 ? -1.180 -8.330 8.203 1.00 95.12 98 ASP A CA 1
ATOM 708 C C . ASP A 1 98 ? -1.547 -6.847 8.115 1.00 95.12 98 ASP A C 1
ATOM 710 O O . ASP A 1 98 ? -0.932 -6.010 8.768 1.00 95.12 98 ASP A O 1
ATOM 714 N N . VAL A 1 99 ? -2.629 -6.522 7.396 1.00 94.75 99 VAL A N 1
ATOM 715 C CA . VAL A 1 99 ? -3.125 -5.139 7.301 1.00 94.75 99 VAL A CA 1
ATOM 716 C C . VAL A 1 99 ? -3.600 -4.613 8.661 1.00 94.75 99 VAL A C 1
ATOM 718 O O . VAL A 1 99 ? -3.362 -3.457 8.988 1.00 94.75 99 VAL A O 1
ATOM 721 N N . ARG A 1 100 ? -4.240 -5.443 9.495 1.00 92.44 100 ARG A N 1
ATOM 722 C CA . ARG A 1 100 ? -4.657 -5.035 10.853 1.00 92.44 100 ARG A CA 1
ATOM 723 C C . ARG A 1 100 ? -3.483 -4.769 11.795 1.00 92.44 100 ARG A C 1
ATOM 725 O O . ARG A 1 100 ? -3.653 -4.025 12.755 1.00 92.44 100 ARG A O 1
ATOM 732 N N . ARG A 1 101 ? -2.331 -5.393 11.543 1.00 92.88 101 ARG A N 1
ATOM 733 C CA . ARG A 1 101 ? -1.089 -5.191 12.301 1.00 92.88 101 ARG A CA 1
ATOM 734 C C . ARG A 1 101 ? -0.272 -4.001 11.805 1.00 92.88 101 ARG A C 1
ATOM 736 O O . ARG A 1 101 ? 0.709 -3.648 12.446 1.00 92.88 101 ARG A O 1
ATOM 743 N N . LEU A 1 102 ? -0.669 -3.380 10.697 1.00 92.50 102 LEU A N 1
ATOM 744 C CA . LEU A 1 102 ? 0.036 -2.243 10.124 1.00 92.50 102 LEU A CA 1
ATOM 745 C C . LEU A 1 102 ? 0.081 -1.075 11.116 1.00 92.50 102 LEU A C 1
ATOM 747 O O . LEU A 1 102 ? -0.956 -0.640 11.621 1.00 92.50 102 LEU A O 1
ATOM 751 N N . GLY A 1 103 ? 1.282 -0.576 11.399 1.00 88.12 103 GLY A N 1
ATOM 752 C CA . GLY A 1 103 ? 1.501 0.486 12.383 1.00 88.12 103 GLY A CA 1
ATOM 753 C C . GLY A 1 103 ? 1.416 0.022 13.840 1.00 88.12 103 GLY A C 1
ATOM 754 O O . GLY A 1 103 ? 1.514 0.851 14.745 1.00 88.12 103 GLY A O 1
ATOM 755 N N . GLN A 1 104 ? 1.247 -1.280 14.095 1.00 86.06 104 GLN A N 1
ATOM 756 C CA . GLN A 1 104 ? 1.428 -1.849 15.427 1.00 86.06 104 GLN A CA 1
ATOM 757 C C . GLN A 1 104 ? 2.908 -2.194 15.635 1.00 86.06 104 GLN A C 1
ATOM 759 O O . GLN A 1 104 ? 3.560 -2.666 14.700 1.00 86.06 104 GLN A O 1
ATOM 764 N N . PRO A 1 105 ? 3.452 -2.004 16.850 1.00 67.69 105 PRO A N 1
ATOM 765 C CA . PRO A 1 105 ? 4.782 -2.503 17.165 1.00 67.69 105 PRO A CA 1
ATOM 766 C C . PRO A 1 105 ? 4.808 -4.015 16.915 1.00 67.69 105 PRO A C 1
ATOM 768 O O . PRO A 1 105 ? 3.988 -4.757 17.461 1.00 67.69 105 PRO A O 1
ATOM 771 N N . GLN A 1 106 ? 5.720 -4.464 16.050 1.00 56.78 106 GLN A N 1
ATOM 772 C CA . GLN A 1 106 ? 5.987 -5.889 15.880 1.00 56.78 106 GLN A CA 1
ATOM 773 C C . GLN A 1 106 ? 6.414 -6.420 17.258 1.00 56.78 106 GLN A C 1
ATOM 775 O O . GLN A 1 106 ? 7.256 -5.778 17.891 1.00 56.78 106 GLN A O 1
ATOM 780 N N . PRO A 1 107 ? 5.833 -7.518 17.773 1.00 54.47 107 PRO A N 1
ATOM 781 C CA . PRO A 1 107 ? 6.328 -8.101 19.010 1.00 54.47 107 PRO A CA 1
ATOM 782 C C . PRO A 1 107 ? 7.807 -8.439 18.800 1.00 54.47 107 PRO A C 1
ATOM 784 O O . PRO A 1 107 ? 8.132 -9.183 17.877 1.00 54.47 107 PRO A O 1
ATOM 787 N N . GLU A 1 108 ? 8.692 -7.845 19.606 1.00 52.47 108 GLU A N 1
ATOM 788 C CA . GLU A 1 108 ? 10.086 -8.279 19.695 1.00 52.47 108 GLU A CA 1
ATOM 789 C C . GLU A 1 108 ? 10.063 -9.786 19.966 1.00 52.47 108 GLU A C 1
ATOM 791 O O . GLU A 1 108 ? 9.521 -10.233 20.980 1.00 52.47 108 GLU A O 1
ATOM 796 N N . GLU A 1 109 ? 10.576 -10.577 19.024 1.00 49.06 109 GLU A N 1
ATOM 797 C CA . GLU A 1 109 ? 10.904 -11.971 19.297 1.00 49.06 109 GLU A CA 1
ATOM 798 C C . GLU A 1 109 ? 12.013 -11.951 20.359 1.00 49.06 109 GLU A C 1
ATOM 800 O O . GLU A 1 109 ? 13.158 -11.611 20.063 1.00 49.06 109 GLU A O 1
ATOM 805 N N . ALA A 1 110 ? 11.614 -12.195 21.610 1.00 39.09 110 ALA A N 1
ATOM 806 C CA . ALA A 1 110 ? 12.485 -12.297 22.778 1.00 39.09 110 ALA A CA 1
ATOM 807 C C . ALA A 1 110 ? 13.333 -13.576 22.760 1.00 39.09 110 ALA A C 1
ATOM 809 O O . ALA A 1 110 ? 12.829 -14.618 22.276 1.00 39.09 110 ALA A O 1
#

Radius of gyration: 14.16 Å; chains: 1; bounding box: 34×30×54 Å